Protein AF-A0A812QTG3-F1 (afdb_monomer_lite)

Secondary structure (DSSP, 8-state):
-BSEEEEESGGGEEEETTEEEE-HHHHHHHTT-S-EEEEE-TTTTTTTGGG-TTHHHHHHHHHHHHHHHBSSB-EE----GGGGTTSHHHHHHHHHHHHHHHHHHTTTS-EE--HHHHHHSPBPTTSSSEEGGGHHHHHHHHHHHHS--

Foldseek 3Di:
DQAEEDEEELLQWFDDVPDIGGLVVVLCVLLVHPRYHYYYDYPPQDDVCVVDVPNLVVLVVVVVVCVVRYPDDADELLDALQLCVVPVVVHVVSVVVSVVSCVSCVVPDDYDHCPVVSVVFDHHPNRHHTHPVCSPVSSVVVNCRRDPD

Structure (mmCIF, N/CA/C/O backbone):
data_AF-A0A812QTG3-F1
#
_entry.id   AF-A0A812QTG3-F1
#
loop_
_atom_site.group_PDB
_atom_site.id
_atom_site.type_symbol
_atom_site.label_atom_id
_atom_site.label_alt_id
_atom_site.label_comp_id
_atom_site.label_asym_id
_atom_site.label_entity_id
_atom_site.label_seq_id
_atom_site.pdbx_PDB_ins_code
_atom_site.Cartn_x
_atom_site.Cartn_y
_atom_site.Cartn_z
_atom_site.occupancy
_atom_site.B_iso_or_equiv
_atom_site.auth_seq_id
_atom_site.auth_comp_id
_atom_site.auth_asym_id
_atom_site.auth_atom_id
_atom_site.pdbx_PDB_model_num
ATOM 1 N N . MET A 1 1 ? -6.803 -5.067 22.214 1.00 55.44 1 MET A N 1
ATOM 2 C CA . MET A 1 1 ? -6.834 -5.207 20.747 1.00 55.44 1 MET A CA 1
ATOM 3 C C . MET A 1 1 ? -6.111 -4.025 20.131 1.00 55.44 1 MET A C 1
ATOM 5 O O . MET A 1 1 ? -6.083 -2.964 20.751 1.00 55.44 1 MET A O 1
ATOM 9 N N . VAL A 1 2 ? -5.453 -4.221 18.987 1.00 57.97 2 VAL A N 1
ATOM 10 C CA . VAL A 1 2 ? -4.871 -3.111 18.225 1.00 57.97 2 VAL A CA 1
ATOM 11 C C . VAL A 1 2 ? -6.008 -2.434 17.465 1.00 57.97 2 VAL A C 1
ATOM 13 O O . VAL A 1 2 ? -6.814 -3.115 16.834 1.00 57.97 2 VAL A O 1
ATOM 16 N N . GLN A 1 3 ? -6.075 -1.105 17.539 1.00 68.94 3 GLN A N 1
ATOM 17 C CA . GLN A 1 3 ? -7.141 -0.343 16.890 1.00 68.94 3 GLN A CA 1
ATOM 18 C C . GLN A 1 3 ? -6.961 -0.319 15.364 1.00 68.94 3 GLN A C 1
ATOM 20 O O . GLN A 1 3 ? -7.934 -0.435 14.627 1.00 68.94 3 GLN A O 1
ATOM 25 N N . TYR A 1 4 ? -5.712 -0.224 14.893 1.00 70.12 4 TYR A N 1
ATOM 26 C CA . TYR A 1 4 ? -5.383 -0.167 13.468 1.00 70.12 4 TYR A CA 1
ATOM 27 C C . TYR A 1 4 ? -4.205 -1.084 13.117 1.00 70.12 4 TYR A C 1
ATOM 29 O O . TYR A 1 4 ? -3.181 -1.079 13.805 1.00 70.12 4 TYR A O 1
ATOM 37 N N . GLY A 1 5 ? -4.322 -1.839 12.024 1.00 71.00 5 GLY A N 1
ATOM 38 C CA . GLY A 1 5 ? -3.238 -2.653 11.465 1.00 71.00 5 GLY A CA 1
ATOM 39 C C . GLY A 1 5 ? -2.893 -2.240 10.033 1.00 71.00 5 GLY A C 1
ATOM 40 O O . GLY A 1 5 ? -3.788 -2.105 9.203 1.00 71.00 5 GLY A O 1
ATOM 41 N N . LEU A 1 6 ? -1.599 -2.072 9.742 1.00 69.62 6 LEU A N 1
ATOM 42 C CA . LEU A 1 6 ? -1.067 -1.790 8.409 1.00 69.62 6 LEU A CA 1
ATOM 43 C C . LEU A 1 6 ? 0.112 -2.725 8.100 1.00 69.62 6 LEU A C 1
ATOM 45 O O . LEU A 1 6 ? 1.165 -2.647 8.736 1.00 69.62 6 LEU A O 1
ATOM 49 N N . ILE A 1 7 ? -0.062 -3.590 7.099 1.00 70.38 7 ILE A N 1
ATOM 50 C CA . ILE A 1 7 ? 0.952 -4.538 6.625 1.00 70.38 7 ILE A CA 1
ATOM 51 C C . ILE A 1 7 ? 1.126 -4.430 5.110 1.00 70.38 7 ILE A C 1
ATOM 53 O O . ILE A 1 7 ? 0.154 -4.260 4.378 1.00 70.38 7 ILE A O 1
ATOM 57 N N . GLY A 1 8 ? 2.366 -4.501 4.635 1.00 66.75 8 GLY A N 1
ATOM 58 C CA . GLY A 1 8 ? 2.680 -4.305 3.221 1.00 66.75 8 GLY A CA 1
ATOM 59 C C . GLY A 1 8 ? 4.170 -4.425 2.928 1.00 66.75 8 GLY A C 1
ATOM 60 O O . GLY A 1 8 ? 4.961 -4.762 3.810 1.00 66.75 8 GLY A O 1
ATOM 61 N N . ASP A 1 9 ? 4.551 -4.175 1.679 1.00 70.38 9 ASP A N 1
ATOM 62 C CA . ASP A 1 9 ? 5.931 -4.288 1.214 1.00 70.38 9 ASP A CA 1
ATOM 63 C C . ASP A 1 9 ? 6.647 -2.925 1.242 1.00 70.38 9 ASP A C 1
ATOM 65 O O . ASP A 1 9 ? 6.431 -2.097 2.135 1.00 70.38 9 ASP A O 1
ATOM 69 N N . SER A 1 10 ? 7.518 -2.669 0.264 1.00 69.25 10 SER A N 1
ATOM 70 C CA . SER A 1 10 ? 8.114 -1.353 0.062 1.00 69.25 10 SER A CA 1
ATOM 71 C C . SER A 1 10 ? 7.116 -0.251 -0.294 1.00 69.25 10 SER A C 1
ATOM 73 O O . SER A 1 10 ? 7.490 0.917 -0.282 1.00 69.25 10 SER A O 1
ATOM 75 N N . SER A 1 11 ? 5.849 -0.572 -0.564 1.00 71.88 11 SER A N 1
ATOM 76 C CA . SER A 1 11 ? 4.777 0.404 -0.755 1.00 71.88 11 SER A CA 1
ATOM 77 C C . SER A 1 11 ? 4.468 1.236 0.489 1.00 71.88 11 SER A C 1
ATOM 79 O O . SER A 1 11 ? 3.848 2.285 0.351 1.00 71.88 11 SER A O 1
ATOM 81 N N . LEU A 1 12 ? 4.869 0.782 1.681 1.00 75.81 12 LEU A N 1
ATOM 82 C CA . LEU A 1 12 ? 4.572 1.449 2.953 1.00 75.81 12 LEU A CA 1
ATOM 83 C C . LEU A 1 12 ? 5.640 2.453 3.399 1.00 75.81 12 LEU A C 1
ATOM 85 O O . LEU A 1 12 ? 5.523 3.041 4.470 1.00 75.81 12 LEU A O 1
ATOM 89 N N . TYR A 1 13 ? 6.716 2.627 2.638 1.00 78.81 13 TYR A N 1
ATOM 90 C CA . TYR A 1 13 ? 7.783 3.542 3.015 1.00 78.81 13 TYR A CA 1
ATOM 91 C C . TYR A 1 13 ? 8.429 4.187 1.797 1.00 78.81 13 TYR A C 1
ATOM 93 O O . TYR A 1 13 ? 8.479 3.613 0.710 1.00 78.81 13 TYR A O 1
ATOM 101 N N . CYS A 1 14 ? 8.997 5.365 2.013 1.00 85.25 14 CYS A N 1
ATOM 102 C CA . CYS A 1 14 ? 9.757 6.069 0.994 1.00 85.25 14 CYS A CA 1
ATOM 103 C C . CYS A 1 14 ? 11.256 5.795 1.137 1.00 85.25 14 CYS A C 1
ATOM 105 O O . CYS A 1 14 ? 11.740 5.311 2.172 1.00 85.25 14 CYS A O 1
ATOM 107 N N . LYS A 1 15 ? 12.019 6.140 0.099 1.00 86.06 15 LYS A N 1
ATOM 108 C CA . LYS A 1 15 ? 13.480 6.154 0.150 1.00 86.06 15 LYS A CA 1
ATOM 109 C C . LYS A 1 15 ? 14.058 7.479 -0.320 1.00 86.06 15 LYS A C 1
ATOM 111 O O . LYS A 1 15 ? 13.621 8.049 -1.306 1.00 86.06 15 LYS A O 1
ATOM 116 N N . ASN A 1 16 ? 15.138 7.887 0.342 1.00 83.25 16 ASN A N 1
ATOM 117 C CA . ASN A 1 16 ? 16.080 8.876 -0.173 1.00 83.25 16 ASN A CA 1
ATOM 118 C C . ASN A 1 16 ? 17.456 8.201 -0.304 1.00 83.25 16 ASN A C 1
ATOM 120 O O . ASN A 1 16 ? 18.170 7.984 0.686 1.00 83.25 16 ASN A O 1
ATOM 124 N N . GLY A 1 17 ? 17.782 7.766 -1.523 1.00 79.50 17 GLY A N 1
ATOM 125 C CA . GLY A 1 17 ? 18.930 6.901 -1.787 1.00 79.50 17 GLY A CA 1
ATOM 126 C C . GLY A 1 17 ? 18.840 5.593 -0.992 1.00 79.50 17 GLY A C 1
ATOM 127 O O . GLY A 1 17 ? 17.891 4.826 -1.129 1.00 79.50 17 GLY A O 1
ATOM 128 N N . LYS A 1 18 ? 19.824 5.332 -0.122 1.00 77.00 18 LYS A N 1
ATOM 129 C CA . LYS A 1 18 ? 19.840 4.133 0.744 1.00 77.00 18 LYS A CA 1
ATOM 130 C C . LYS A 1 18 ? 19.015 4.281 2.029 1.00 77.00 18 LYS A C 1
ATOM 132 O O . LYS A 1 18 ? 18.832 3.295 2.739 1.00 77.00 18 LYS A O 1
ATOM 137 N N . LYS A 1 19 ? 18.551 5.489 2.368 1.00 82.62 19 LYS A N 1
ATOM 138 C CA . LYS A 1 19 ? 17.821 5.746 3.618 1.00 82.62 19 LYS A CA 1
ATOM 139 C C . LYS A 1 19 ? 16.338 5.446 3.434 1.00 82.62 19 LYS A C 1
ATOM 141 O O . LYS A 1 19 ? 15.706 6.022 2.556 1.00 82.62 19 LYS A O 1
ATOM 146 N N . VAL A 1 20 ? 15.799 4.580 4.288 1.00 83.19 20 VAL A N 1
ATOM 147 C CA . VAL A 1 20 ? 14.369 4.252 4.349 1.00 83.19 20 VAL A CA 1
ATOM 148 C C . VAL A 1 20 ? 13.663 5.216 5.299 1.00 83.19 20 VAL A C 1
ATOM 150 O O . VAL A 1 20 ? 14.120 5.403 6.427 1.00 83.19 20 VAL A O 1
ATOM 153 N N . ARG A 1 21 ? 12.539 5.786 4.863 1.00 83.75 21 ARG A N 1
ATOM 154 C CA . ARG A 1 21 ? 11.650 6.617 5.681 1.00 83.75 21 ARG A CA 1
ATOM 155 C C . ARG A 1 21 ? 10.317 5.913 5.880 1.00 83.75 21 ARG A C 1
ATOM 157 O O . ARG A 1 21 ? 9.523 5.794 4.952 1.00 83.75 21 ARG A O 1
ATOM 164 N N . ARG A 1 22 ? 10.121 5.369 7.082 1.00 83.19 22 ARG A N 1
ATOM 165 C CA . ARG A 1 22 ? 8.897 4.654 7.461 1.00 83.19 22 ARG A CA 1
ATOM 166 C C . ARG A 1 22 ? 7.875 5.657 7.984 1.00 83.19 22 ARG A C 1
ATOM 168 O O . ARG A 1 22 ? 8.196 6.421 8.886 1.00 83.19 22 ARG A O 1
ATOM 175 N N . ILE A 1 23 ? 6.642 5.553 7.505 1.00 82.44 23 ILE A N 1
ATOM 176 C CA . ILE A 1 23 ? 5.549 6.473 7.856 1.00 82.44 23 ILE A CA 1
ATOM 177 C C . ILE A 1 23 ? 4.874 6.161 9.200 1.00 82.44 23 ILE A C 1
ATOM 179 O O . ILE A 1 23 ? 4.025 6.917 9.651 1.00 82.44 23 ILE A O 1
ATOM 183 N N . GLY A 1 24 ? 5.221 5.048 9.859 1.00 84.00 24 GLY A N 1
ATOM 184 C CA . GLY A 1 24 ? 4.472 4.535 11.015 1.00 84.00 24 GLY A CA 1
ATOM 185 C C . GLY A 1 24 ? 4.287 5.540 12.161 1.00 84.00 24 GLY A C 1
ATOM 186 O O . GLY A 1 24 ? 3.185 5.658 12.687 1.00 84.00 24 GLY A O 1
ATOM 187 N N . SER A 1 25 ? 5.331 6.295 12.519 1.00 84.19 25 SER A N 1
ATOM 188 C CA . SER A 1 25 ? 5.244 7.299 13.591 1.00 84.19 25 SER A CA 1
ATOM 189 C C . SER A 1 25 ? 4.346 8.481 13.215 1.00 84.19 25 SER A C 1
ATOM 191 O O . SER A 1 25 ? 3.592 8.972 14.052 1.00 84.19 25 SER A O 1
ATOM 193 N N . GLN A 1 26 ? 4.406 8.924 11.956 1.00 85.75 26 GLN A N 1
ATOM 194 C CA . GLN A 1 26 ? 3.547 9.992 11.442 1.00 85.75 26 GLN A CA 1
ATOM 195 C C . GLN A 1 26 ? 2.088 9.525 11.371 1.00 85.75 26 GLN A C 1
ATOM 197 O O . GLN A 1 26 ? 1.190 10.243 11.803 1.00 85.75 26 GLN A O 1
ATOM 202 N N . LEU A 1 27 ? 1.860 8.278 10.949 1.00 84.50 27 LEU A N 1
ATOM 203 C CA . LEU A 1 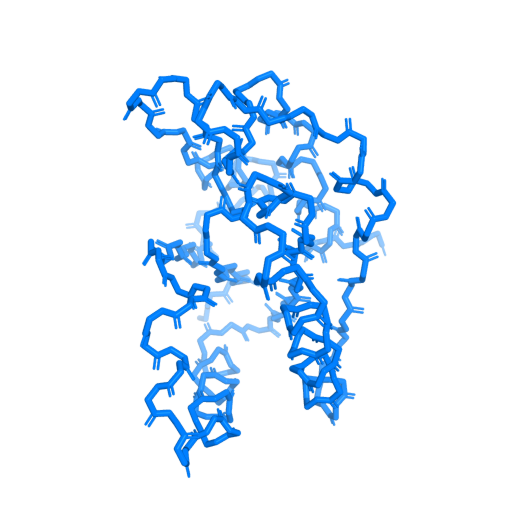27 ? 0.536 7.661 10.899 1.00 84.50 27 LEU A CA 1
ATOM 204 C C . LEU A 1 27 ? -0.097 7.558 12.293 1.00 84.50 27 LEU A C 1
ATOM 206 O O . LEU A 1 27 ? -1.265 7.880 12.475 1.00 84.50 27 LEU A O 1
ATOM 210 N N . GLN A 1 28 ? 0.680 7.164 13.307 1.00 86.19 28 GLN A N 1
ATOM 211 C CA . GLN A 1 28 ? 0.231 7.162 14.706 1.00 86.19 28 GLN A CA 1
ATOM 212 C C . GLN A 1 28 ? -0.207 8.553 15.175 1.00 86.19 28 GLN A C 1
ATOM 214 O O . GLN A 1 28 ? -1.236 8.689 15.839 1.00 86.19 28 GLN A O 1
ATOM 219 N N . GLN A 1 29 ? 0.566 9.582 14.818 1.00 87.19 29 GLN A N 1
ATOM 220 C CA . GLN A 1 29 ? 0.251 10.965 15.159 1.00 87.19 29 GLN A CA 1
ATOM 221 C C . GLN A 1 29 ? -1.049 11.427 14.488 1.00 87.19 29 GLN A C 1
ATOM 223 O O . GLN A 1 29 ? -1.908 11.975 15.175 1.00 87.19 29 GLN A O 1
ATOM 228 N N . GLN A 1 30 ? -1.214 11.174 13.186 1.00 87.69 30 GLN A N 1
ATOM 229 C CA . GLN A 1 30 ? -2.410 11.560 12.429 1.00 87.69 30 GLN A CA 1
ATOM 230 C C . GLN A 1 30 ? -3.667 10.802 12.884 1.00 87.69 30 GLN A C 1
ATOM 232 O O . GLN A 1 30 ? -4.726 11.402 13.036 1.00 87.69 30 GLN A O 1
ATOM 237 N N . LEU A 1 31 ? -3.546 9.506 13.188 1.00 84.19 31 LEU A N 1
ATOM 238 C CA . LEU A 1 31 ? -4.644 8.684 13.712 1.00 84.19 31 LEU A CA 1
ATOM 239 C C . LEU A 1 31 ? -4.967 8.965 15.191 1.00 84.19 31 LEU A C 1
ATOM 241 O O . LEU A 1 31 ? -5.899 8.373 15.736 1.00 84.19 31 LEU A O 1
ATOM 245 N N . GLY A 1 32 ? -4.181 9.805 15.877 1.00 86.50 32 GLY A N 1
ATOM 246 C CA . GLY A 1 32 ? -4.354 10.081 17.304 1.00 86.50 32 GLY A CA 1
ATOM 247 C C . GLY A 1 32 ? -4.204 8.837 18.189 1.00 86.50 32 GLY A C 1
ATOM 248 O O . GLY A 1 32 ? -4.812 8.759 19.256 1.00 86.50 32 GLY A O 1
ATOM 249 N N . THR A 1 33 ? -3.414 7.846 17.759 1.00 82.00 33 THR A N 1
ATOM 250 C CA . THR A 1 33 ? -3.320 6.534 18.413 1.00 82.00 33 THR A CA 1
ATOM 251 C C . THR A 1 33 ? -1.876 6.099 18.635 1.00 82.00 33 THR A C 1
ATOM 253 O O . THR A 1 33 ? -1.001 6.283 17.795 1.00 82.00 33 THR A O 1
ATOM 256 N N . LYS A 1 34 ? -1.619 5.452 19.774 1.00 83.25 34 LYS A N 1
ATOM 257 C CA . LYS A 1 34 ? -0.357 4.730 20.021 1.00 83.25 34 LYS A CA 1
ATOM 258 C C . LYS A 1 34 ? -0.461 3.247 19.651 1.00 83.25 34 LYS A C 1
ATOM 260 O O . LYS A 1 34 ? 0.551 2.554 19.605 1.00 83.25 34 LYS A O 1
ATOM 265 N N . ASN A 1 35 ? -1.672 2.770 19.357 1.00 81.00 35 ASN A N 1
ATOM 266 C CA . ASN A 1 35 ? -1.991 1.364 19.126 1.00 81.00 35 ASN A CA 1
ATOM 267 C C . ASN A 1 35 ? -2.144 1.088 17.623 1.00 81.00 35 ASN A C 1
ATOM 269 O O . ASN A 1 35 ? -3.219 0.705 17.160 1.00 81.00 35 ASN A O 1
ATOM 273 N N . LEU A 1 36 ? -1.054 1.298 16.879 1.00 79.50 36 LEU A N 1
ATOM 274 C CA . LEU A 1 36 ? -0.918 0.939 15.465 1.00 79.50 36 LEU A CA 1
ATOM 275 C C . LEU A 1 36 ? 0.024 -0.259 15.337 1.00 79.50 36 LEU A C 1
ATOM 277 O O . LEU A 1 36 ? 1.174 -0.194 15.777 1.00 79.50 36 LEU A O 1
ATOM 281 N N . TRP A 1 37 ? -0.426 -1.319 14.674 1.00 75.25 37 TRP A N 1
ATOM 282 C CA . TRP A 1 37 ? 0.447 -2.407 14.248 1.00 75.25 37 TRP A CA 1
ATOM 283 C C . TRP A 1 37 ? 0.936 -2.139 12.822 1.00 75.25 37 TRP A C 1
ATOM 285 O O . TRP A 1 37 ? 0.213 -2.375 11.862 1.00 75.25 37 TRP A O 1
ATOM 295 N N . TYR A 1 38 ? 2.153 -1.601 12.694 1.00 74.12 38 TYR A N 1
ATOM 296 C CA . TYR A 1 38 ? 2.792 -1.273 11.415 1.00 74.12 38 TYR A CA 1
ATOM 297 C C . TYR A 1 38 ? 3.876 -2.300 11.070 1.00 74.12 38 TYR A C 1
ATOM 299 O O . TYR A 1 38 ? 4.854 -2.448 11.810 1.00 74.12 38 TYR A O 1
ATOM 307 N N . HIS A 1 39 ? 3.744 -2.978 9.930 1.00 71.56 39 HIS A N 1
ATOM 308 C CA . HIS A 1 39 ? 4.707 -3.983 9.491 1.00 71.56 39 HIS A CA 1
ATOM 309 C C . HIS A 1 39 ? 5.003 -3.883 7.988 1.00 71.56 39 HIS A C 1
ATOM 311 O O . HIS A 1 39 ? 4.217 -4.312 7.151 1.00 71.56 39 HIS A O 1
ATOM 317 N N . ALA A 1 40 ? 6.169 -3.327 7.646 1.00 68.19 40 ALA A N 1
ATOM 318 C CA . ALA A 1 40 ? 6.657 -3.292 6.267 1.00 68.19 40 ALA A CA 1
ATOM 319 C C . ALA A 1 40 ? 7.716 -4.379 6.044 1.00 68.19 40 ALA A C 1
ATOM 321 O O . ALA A 1 40 ? 8.783 -4.322 6.673 1.00 68.19 40 ALA A O 1
ATOM 322 N N . VAL A 1 41 ? 7.414 -5.330 5.157 1.00 61.88 41 VAL A N 1
ATOM 323 C CA . VAL A 1 41 ? 8.241 -6.498 4.826 1.00 61.88 41 VAL A CA 1
ATOM 324 C C . VAL A 1 41 ? 9.047 -6.210 3.550 1.00 61.88 41 VAL A C 1
ATOM 326 O O . VAL A 1 41 ? 8.472 -6.128 2.462 1.00 61.88 41 VAL A O 1
ATOM 329 N N . PRO A 1 42 ? 10.378 -6.036 3.636 1.00 54.88 42 PRO A N 1
ATOM 330 C CA . PRO A 1 42 ? 11.215 -5.830 2.456 1.00 54.88 42 PRO A CA 1
ATOM 331 C C . PRO A 1 42 ? 11.144 -7.044 1.521 1.00 54.88 42 PRO A C 1
ATOM 333 O O . PRO A 1 42 ? 11.116 -8.172 1.996 1.00 54.88 42 PRO A O 1
ATOM 336 N N . ASN A 1 43 ? 11.165 -6.823 0.203 1.00 53.31 43 ASN A N 1
ATOM 337 C CA . ASN A 1 43 ? 11.173 -7.880 -0.826 1.00 53.31 43 ASN A CA 1
ATOM 338 C C . ASN A 1 43 ? 9.964 -8.827 -0.849 1.00 53.31 43 ASN A C 1
ATOM 340 O O . ASN A 1 43 ? 9.979 -9.795 -1.610 1.00 53.31 43 ASN A O 1
ATOM 344 N N . ALA A 1 44 ? 8.885 -8.511 -0.129 1.00 53.75 44 ALA A N 1
ATOM 345 C CA . ALA A 1 44 ? 7.675 -9.328 -0.133 1.00 53.75 44 ALA A CA 1
ATOM 346 C C . ALA A 1 44 ? 7.040 -9.483 -1.529 1.00 53.75 44 ALA A C 1
ATOM 348 O O . ALA A 1 44 ? 6.175 -10.325 -1.698 1.00 53.75 44 ALA A O 1
ATOM 349 N N . GLY A 1 45 ? 7.471 -8.717 -2.538 1.00 54.09 45 GLY A N 1
ATOM 350 C CA . GLY A 1 45 ? 6.878 -8.716 -3.871 1.00 54.09 45 GLY A CA 1
ATOM 351 C C . GLY A 1 45 ? 7.239 -9.868 -4.818 1.00 54.09 45 GLY A C 1
ATOM 352 O O . GLY A 1 45 ? 6.434 -10.128 -5.705 1.00 54.09 45 GLY A O 1
ATOM 353 N N . VAL A 1 46 ? 8.402 -10.540 -4.738 1.00 49.31 46 VAL A N 1
ATOM 354 C CA . VAL A 1 46 ? 8.816 -11.387 -5.891 1.00 49.31 46 VAL A CA 1
ATOM 355 C C . VAL A 1 46 ? 9.506 -12.711 -5.547 1.00 49.31 46 VAL A C 1
ATOM 357 O O . VAL A 1 46 ? 9.079 -13.732 -6.065 1.00 49.31 46 VAL A O 1
ATOM 360 N N . GLN A 1 47 ? 10.533 -12.792 -4.701 1.00 43.62 47 GLN A N 1
ATOM 361 C CA . GLN A 1 47 ? 11.318 -14.042 -4.652 1.00 43.62 47 GLN A CA 1
ATOM 362 C C . GLN A 1 47 ? 10.702 -15.156 -3.782 1.00 43.62 47 GLN A C 1
ATOM 364 O O . GLN A 1 47 ? 10.765 -16.326 -4.157 1.00 43.62 47 GLN A O 1
ATOM 369 N N . GLU A 1 48 ? 10.041 -14.811 -2.675 1.00 46.69 48 GLU A N 1
ATOM 370 C CA . GLU A 1 48 ? 9.379 -15.787 -1.789 1.00 46.69 48 GLU A CA 1
ATOM 371 C C . GLU A 1 48 ? 7.921 -16.068 -2.189 1.00 46.69 48 GLU A C 1
ATOM 373 O O . GLU A 1 48 ? 7.434 -17.183 -2.000 1.00 46.69 48 GLU A O 1
ATOM 378 N N . ILE A 1 49 ? 7.256 -15.112 -2.856 1.00 43.84 49 ILE A N 1
ATOM 379 C CA . ILE A 1 49 ? 5.930 -15.314 -3.464 1.00 43.84 49 ILE A CA 1
ATOM 380 C C . ILE A 1 49 ? 5.997 -16.261 -4.685 1.00 43.84 49 ILE A C 1
ATOM 382 O O . ILE A 1 49 ? 5.026 -16.936 -5.019 1.00 43.84 49 ILE A O 1
ATOM 386 N N . LEU A 1 50 ? 7.145 -16.376 -5.359 1.00 45.81 50 LEU A N 1
ATOM 387 C CA . LEU A 1 50 ? 7.293 -17.232 -6.545 1.00 45.81 50 LEU A CA 1
ATOM 388 C C . LEU A 1 50 ? 7.623 -18.706 -6.242 1.00 45.81 50 LEU A C 1
ATOM 390 O O . LEU A 1 50 ? 7.472 -19.543 -7.128 1.00 45.81 50 LEU A O 1
ATOM 394 N N . GLN A 1 51 ? 7.982 -19.081 -5.008 1.00 49.22 51 GLN A N 1
ATOM 395 C CA . GLN A 1 51 ? 8.194 -20.499 -4.633 1.00 49.22 51 GLN A CA 1
ATOM 396 C C . GLN A 1 51 ? 6.883 -21.280 -4.394 1.00 49.22 51 GLN A C 1
ATOM 398 O O . GLN A 1 51 ? 6.865 -22.422 -3.931 1.00 49.22 51 GLN A O 1
ATOM 403 N N . MET A 1 52 ? 5.750 -20.661 -4.696 1.00 42.34 52 MET A N 1
ATOM 404 C CA . MET A 1 52 ? 4.439 -21.060 -4.239 1.00 42.34 52 MET A CA 1
ATOM 405 C C . MET A 1 52 ? 3.664 -21.921 -5.259 1.00 42.34 52 MET A C 1
ATOM 407 O O . MET A 1 52 ? 2.797 -21.443 -5.984 1.00 42.34 52 MET A O 1
ATOM 411 N N . LEU A 1 53 ? 3.747 -23.239 -5.098 1.00 41.12 53 LEU A N 1
ATOM 412 C CA . LEU A 1 53 ? 2.532 -24.073 -5.180 1.00 41.12 53 LEU A CA 1
ATOM 413 C C . LEU A 1 53 ? 1.638 -23.900 -3.919 1.00 41.12 53 LEU A C 1
ATOM 415 O O . LEU A 1 53 ? 0.754 -24.707 -3.656 1.00 41.12 53 LEU A O 1
ATOM 419 N N . LYS A 1 54 ? 1.849 -22.827 -3.131 1.00 55.84 54 LYS A N 1
ATOM 420 C CA . LYS A 1 54 ? 1.154 -22.483 -1.876 1.00 55.84 54 LYS A CA 1
ATOM 421 C C . LYS A 1 54 ? 0.696 -21.007 -1.795 1.00 55.84 54 LYS A C 1
ATOM 423 O O . LYS A 1 54 ? 0.560 -20.484 -0.693 1.00 55.84 54 LYS A O 1
ATOM 428 N N . VAL A 1 55 ? 0.452 -20.321 -2.932 1.00 63.16 55 VAL A N 1
ATOM 429 C CA . VAL A 1 55 ? 0.265 -18.845 -2.941 1.00 63.16 55 VAL A CA 1
ATOM 430 C C . VAL A 1 55 ? -0.915 -18.423 -2.098 1.00 63.16 55 VAL A C 1
ATOM 432 O O . VAL A 1 55 ? -0.829 -17.611 -1.181 1.00 63.16 55 VAL A O 1
ATOM 435 N N . LYS A 1 56 ? -2.033 -19.050 -2.420 1.00 65.50 56 LYS A N 1
ATOM 436 C CA . LYS A 1 56 ? -3.310 -18.790 -1.797 1.00 65.50 56 LYS A CA 1
ATOM 437 C C . LYS A 1 56 ? -3.295 -19.102 -0.297 1.00 65.50 56 LYS A C 1
ATOM 439 O O . LYS A 1 56 ? -3.867 -18.331 0.460 1.00 65.50 56 LYS A O 1
ATOM 444 N N . ALA A 1 57 ? -2.623 -20.179 0.121 1.00 69.44 57 ALA A N 1
ATOM 445 C CA . ALA A 1 57 ? -2.567 -20.598 1.522 1.00 69.44 57 ALA A CA 1
ATOM 446 C C . ALA A 1 57 ? -1.855 -19.560 2.402 1.00 69.44 57 ALA A C 1
ATOM 448 O O . ALA A 1 57 ? -2.399 -19.168 3.423 1.00 69.44 57 ALA A O 1
ATOM 449 N N . ALA A 1 58 ? -0.711 -19.025 1.966 1.00 70.06 58 ALA A N 1
ATOM 450 C CA . ALA A 1 58 ? -0.015 -17.994 2.739 1.00 70.06 58 ALA A CA 1
ATOM 451 C C . ALA A 1 58 ? -0.811 -16.681 2.819 1.00 70.06 58 ALA A C 1
ATOM 453 O O . ALA A 1 58 ? -0.820 -16.027 3.856 1.00 70.06 58 ALA A O 1
ATOM 454 N N . TRP A 1 59 ? -1.518 -16.297 1.748 1.00 73.31 59 TRP A N 1
ATOM 455 C CA . TRP A 1 59 ? -2.428 -15.148 1.808 1.00 73.31 59 TRP A CA 1
ATOM 456 C C . TRP A 1 59 ? -3.609 -15.398 2.750 1.00 73.31 59 TRP A C 1
ATOM 458 O O . TRP A 1 59 ? -4.036 -14.474 3.434 1.00 73.31 59 TRP A O 1
ATOM 468 N N . GLN A 1 60 ? -4.125 -16.628 2.812 1.00 75.50 60 GLN A N 1
ATOM 469 C CA . GLN A 1 60 ? -5.171 -17.012 3.762 1.00 75.50 60 GLN A CA 1
ATOM 470 C C . GLN A 1 60 ? -4.678 -16.963 5.211 1.00 75.50 60 GLN A C 1
ATOM 472 O O . GLN A 1 60 ? -5.327 -16.315 6.026 1.00 75.50 60 GLN A O 1
ATOM 477 N N . GLU A 1 61 ? -3.514 -17.545 5.502 1.00 76.81 61 GLU A N 1
ATOM 478 C CA . GLU A 1 61 ? -2.878 -17.486 6.826 1.00 76.81 61 GLU A CA 1
ATOM 479 C C . GLU A 1 61 ? -2.577 -16.041 7.243 1.00 76.81 61 GLU A C 1
ATOM 481 O O . GLU A 1 61 ? -2.812 -15.661 8.388 1.00 76.81 61 GLU A O 1
ATOM 486 N N . LEU A 1 62 ? -2.107 -15.206 6.307 1.00 75.19 62 LEU A N 1
ATOM 487 C CA . LEU A 1 62 ? -1.907 -13.785 6.564 1.00 75.19 62 LEU A CA 1
ATOM 488 C C . LEU A 1 62 ? -3.228 -13.116 6.938 1.00 75.19 62 LEU A C 1
ATOM 490 O O . LEU A 1 62 ? -3.262 -12.448 7.962 1.00 75.19 62 LEU A O 1
ATOM 494 N N . MET A 1 63 ? -4.297 -13.308 6.152 1.00 77.12 63 MET A N 1
ATOM 495 C CA . MET A 1 63 ? -5.625 -12.745 6.443 1.00 77.12 63 MET A CA 1
ATOM 496 C C . MET A 1 63 ? -6.118 -13.145 7.839 1.00 77.12 63 MET A C 1
ATOM 498 O O . MET A 1 63 ? -6.515 -12.276 8.610 1.00 77.12 63 MET A O 1
ATOM 502 N N . GLU A 1 64 ? -6.007 -14.425 8.195 1.00 81.25 64 GLU A N 1
ATOM 503 C CA . GLU A 1 64 ? -6.371 -14.934 9.525 1.00 81.25 64 GLU A CA 1
ATOM 504 C C . GLU 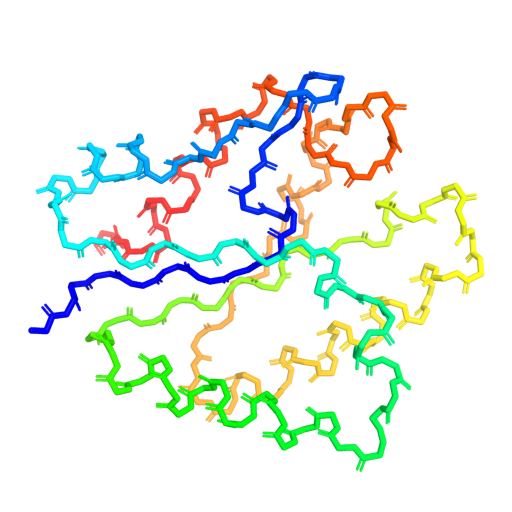A 1 64 ? -5.543 -14.287 10.644 1.00 81.25 64 GLU A C 1
ATOM 506 O O . GLU A 1 64 ? -6.088 -13.892 11.674 1.00 81.25 64 GLU A O 1
ATOM 511 N N . LEU A 1 65 ? -4.236 -14.107 10.430 1.00 75.50 65 LEU A N 1
ATOM 512 C CA . LEU A 1 65 ? -3.365 -13.430 11.388 1.00 75.50 65 LEU A CA 1
ATOM 513 C C . LEU A 1 65 ? -3.773 -11.963 11.593 1.00 75.50 65 LEU A C 1
ATOM 515 O O . LEU A 1 65 ? -3.784 -11.494 12.730 1.00 75.50 65 LEU A O 1
ATOM 519 N N . VAL A 1 66 ? -4.076 -11.215 10.524 1.00 74.19 66 VAL A N 1
ATOM 520 C CA . VAL A 1 66 ? -4.455 -9.794 10.663 1.00 74.19 66 VAL A CA 1
ATOM 521 C C . VAL A 1 66 ? -5.807 -9.645 11.355 1.00 74.19 66 VAL A C 1
ATOM 523 O O . VAL A 1 66 ? -5.946 -8.760 12.198 1.00 74.19 66 VAL A O 1
ATOM 526 N N . GLU A 1 67 ? -6.764 -10.519 11.041 1.00 77.31 67 GLU A N 1
ATOM 527 C CA . GLU A 1 67 ? -8.086 -10.555 11.678 1.00 77.31 67 GLU A CA 1
ATOM 528 C C . GLU A 1 67 ? -8.002 -10.842 13.188 1.00 77.31 67 GLU A C 1
ATOM 530 O O . GLU A 1 67 ? -8.759 -10.261 13.960 1.00 77.31 67 GLU A O 1
ATOM 535 N N . ASP A 1 68 ? -7.055 -11.676 13.637 1.00 80.44 68 ASP A N 1
ATOM 536 C CA . ASP A 1 68 ? -6.828 -11.933 15.071 1.00 80.44 68 ASP A CA 1
ATOM 537 C C . ASP A 1 68 ? -6.206 -10.728 15.804 1.00 80.44 68 ASP A C 1
ATOM 539 O O . ASP A 1 68 ? -6.368 -10.554 17.015 1.00 80.44 68 ASP A O 1
ATOM 543 N N . LYS A 1 69 ? -5.448 -9.884 15.092 1.00 73.56 69 LYS A N 1
ATOM 544 C CA . LYS A 1 69 ? -4.649 -8.812 15.709 1.00 73.56 69 LYS A CA 1
ATOM 545 C C . LYS A 1 69 ? -5.307 -7.441 15.693 1.00 73.56 69 LYS A C 1
ATOM 547 O O . LYS A 1 69 ? -5.012 -6.648 16.596 1.00 73.56 69 LYS A O 1
ATOM 552 N N . ALA A 1 70 ? -6.159 -7.148 14.716 1.00 70.00 70 ALA A N 1
ATOM 553 C CA . ALA A 1 70 ? -6.735 -5.822 14.529 1.00 70.00 70 ALA A CA 1
ATOM 554 C C . ALA A 1 70 ? -8.259 -5.867 14.375 1.00 70.00 70 ALA A C 1
ATOM 556 O O . ALA A 1 70 ? -8.796 -6.677 13.630 1.00 70.00 70 ALA A O 1
ATOM 557 N N . GLU A 1 71 ? -8.947 -4.928 15.031 1.00 72.25 71 GLU A N 1
ATOM 558 C CA . GLU A 1 71 ? -10.404 -4.757 14.892 1.00 72.25 71 GLU A CA 1
ATOM 559 C C . GLU A 1 71 ? -10.791 -4.286 13.483 1.00 72.25 71 GLU A C 1
ATOM 561 O O . GLU A 1 71 ? -11.860 -4.617 12.971 1.00 72.25 71 GLU A O 1
ATOM 566 N N . ARG A 1 72 ? -9.900 -3.525 12.840 1.00 70.12 72 ARG A N 1
ATOM 567 C CA . ARG A 1 72 ? -10.052 -3.045 11.470 1.00 70.12 72 ARG A CA 1
ATOM 568 C C . ARG A 1 72 ? -8.794 -3.348 10.668 1.00 70.12 72 ARG A C 1
ATOM 570 O O . ARG A 1 72 ? -7.699 -2.898 11.008 1.00 70.12 72 ARG A O 1
ATOM 577 N N . VAL A 1 73 ? -8.982 -4.073 9.570 1.00 68.19 73 VAL A N 1
ATOM 578 C CA . VAL A 1 73 ? -7.919 -4.434 8.631 1.00 68.19 73 VAL A CA 1
ATOM 579 C C . VAL A 1 73 ? -8.200 -3.776 7.291 1.00 68.19 73 VAL A C 1
ATOM 581 O O . VAL A 1 73 ? -9.279 -3.945 6.721 1.00 68.19 73 VAL A O 1
ATOM 584 N N . VAL A 1 74 ? -7.215 -3.046 6.774 1.00 66.81 74 VAL A N 1
ATOM 585 C CA . VAL A 1 74 ? -7.256 -2.491 5.423 1.00 66.81 74 VAL A CA 1
ATOM 586 C C . VAL A 1 74 ? -6.161 -3.143 4.602 1.00 66.81 74 VAL A C 1
ATOM 588 O O . VAL A 1 74 ? -4.977 -3.029 4.917 1.00 66.81 74 VAL A O 1
ATOM 591 N N . PHE A 1 75 ? -6.563 -3.814 3.528 1.00 68.00 75 PHE A N 1
ATOM 592 C CA . PHE A 1 75 ? -5.626 -4.344 2.554 1.00 68.00 75 PHE A CA 1
ATOM 593 C C . PHE A 1 75 ? -5.451 -3.346 1.426 1.00 68.00 75 PHE A C 1
ATOM 595 O O . PHE A 1 75 ? -6.391 -3.045 0.684 1.00 68.00 75 PHE A O 1
ATOM 602 N N . VAL A 1 76 ? -4.215 -2.896 1.253 1.00 63.41 76 VAL A N 1
ATOM 603 C CA . VAL A 1 76 ? -3.839 -2.128 0.075 1.00 63.41 76 VAL A CA 1
ATOM 604 C C . VAL A 1 76 ? -2.863 -2.935 -0.737 1.00 63.41 76 VAL A C 1
ATOM 606 O O . VAL A 1 76 ? -1.736 -3.216 -0.338 1.00 63.41 76 VAL A O 1
ATOM 609 N N . VAL A 1 77 ? -3.325 -3.295 -1.923 1.00 63.09 77 VAL A N 1
ATOM 610 C CA . VAL A 1 77 ? -2.503 -3.974 -2.912 1.00 63.09 77 VAL A CA 1
ATOM 611 C C . VAL A 1 77 ? -1.886 -2.891 -3.792 1.00 63.09 77 VAL A C 1
ATOM 613 O O . VAL A 1 77 ? -2.330 -2.638 -4.915 1.00 63.09 77 VAL A O 1
ATOM 616 N N . GLY A 1 78 ? -0.908 -2.203 -3.196 1.00 58.56 78 GLY A N 1
ATOM 617 C CA . GLY A 1 78 ? -0.225 -1.023 -3.721 1.00 58.56 78 GLY A CA 1
ATOM 618 C C . GLY A 1 78 ? 1.063 -1.365 -4.461 1.00 58.56 78 GLY A C 1
ATOM 619 O O . GLY A 1 78 ? 2.160 -0.974 -4.063 1.00 58.56 78 GLY A O 1
ATOM 620 N N . GLY A 1 79 ? 0.927 -2.114 -5.546 1.00 60.41 79 GLY A N 1
ATOM 621 C CA . GLY A 1 79 ? 2.007 -2.391 -6.481 1.00 60.41 79 GLY A CA 1
ATOM 622 C C . GLY A 1 79 ? 1.578 -1.987 -7.882 1.00 60.41 79 GLY A C 1
ATOM 623 O O . GLY A 1 79 ? 0.416 -2.154 -8.247 1.00 60.41 79 GLY A O 1
ATOM 624 N N . SER A 1 80 ? 2.516 -1.451 -8.652 1.00 64.31 80 SER A N 1
ATOM 625 C CA . SER A 1 80 ? 2.337 -1.170 -10.074 1.00 64.31 80 SER A CA 1
ATOM 626 C C . SER A 1 80 ? 3.527 -1.749 -10.820 1.00 64.31 80 SER A C 1
ATOM 628 O O . SER A 1 80 ? 4.668 -1.610 -10.361 1.00 64.31 80 SER A O 1
ATOM 630 N N . SER A 1 81 ? 3.278 -2.356 -11.980 1.00 66.31 81 SER A N 1
ATOM 631 C CA . SER A 1 81 ? 4.327 -2.773 -12.911 1.00 66.31 81 SER A CA 1
ATOM 632 C C . SER A 1 81 ? 5.314 -1.656 -13.258 1.00 66.31 81 SER A C 1
ATOM 634 O O . SER A 1 81 ? 6.459 -1.955 -13.591 1.00 66.31 81 SER A O 1
ATOM 636 N N . ARG A 1 82 ? 4.948 -0.377 -13.075 1.00 66.38 82 ARG A N 1
ATOM 637 C CA . ARG A 1 82 ? 5.862 0.771 -13.186 1.00 66.38 82 ARG A CA 1
ATOM 638 C C . ARG A 1 82 ? 7.116 0.629 -12.315 1.00 66.38 82 ARG A C 1
ATOM 640 O O . ARG A 1 82 ? 8.198 0.982 -12.775 1.00 66.38 82 ARG A O 1
ATOM 647 N N . LYS A 1 83 ? 7.002 0.057 -11.108 1.00 66.38 83 LYS A N 1
ATOM 648 C CA . LYS A 1 83 ? 8.150 -0.230 -10.216 1.00 66.38 83 LYS A CA 1
ATOM 649 C C . LYS A 1 83 ? 9.149 -1.225 -10.819 1.00 66.38 83 LYS A C 1
ATOM 651 O O . LYS A 1 83 ? 10.264 -1.371 -10.333 1.00 66.38 83 LYS A O 1
ATOM 656 N N . TYR A 1 84 ? 8.730 -1.923 -11.868 1.00 65.81 84 TYR A N 1
ATOM 657 C CA . TYR A 1 84 ? 9.507 -2.902 -12.610 1.00 65.81 84 TYR A CA 1
ATOM 658 C C . TYR A 1 84 ? 9.607 -2.524 -14.090 1.00 65.81 84 TYR A C 1
ATOM 660 O O . TYR A 1 84 ? 9.953 -3.373 -14.900 1.00 65.81 84 TYR A O 1
ATOM 668 N N . ALA A 1 85 ? 9.338 -1.269 -14.476 1.00 62.97 85 ALA A N 1
ATOM 669 C CA . ALA A 1 85 ? 9.406 -0.838 -15.876 1.00 62.97 85 ALA A CA 1
ATOM 670 C C . ALA A 1 85 ? 10.815 -1.015 -16.476 1.00 62.97 85 ALA A C 1
ATOM 672 O O . ALA A 1 85 ? 10.949 -1.328 -17.656 1.00 62.97 85 ALA A O 1
ATOM 673 N N . ALA A 1 86 ? 11.863 -0.904 -15.650 1.00 62.78 86 ALA A N 1
ATOM 674 C CA . ALA A 1 86 ? 13.241 -1.240 -16.028 1.00 62.78 86 ALA A CA 1
ATOM 675 C C . ALA A 1 86 ? 13.473 -2.755 -16.247 1.00 62.78 86 ALA A C 1
ATOM 677 O O . ALA A 1 86 ? 14.482 -3.160 -16.819 1.00 62.78 86 ALA A O 1
ATOM 678 N N . HIS A 1 87 ? 12.529 -3.594 -15.819 1.00 62.31 87 HIS A N 1
ATOM 679 C CA . HIS A 1 87 ? 12.526 -5.054 -15.894 1.00 62.31 87 HIS A CA 1
ATOM 680 C C . HIS A 1 87 ? 11.268 -5.536 -16.632 1.00 62.31 87 HIS A C 1
ATOM 682 O O . HIS A 1 87 ? 10.423 -6.234 -16.072 1.00 62.31 87 HIS A O 1
ATOM 688 N N . TRP A 1 88 ? 11.140 -5.125 -17.897 1.00 54.72 88 TRP A N 1
ATOM 689 C CA . TRP A 1 88 ? 9.981 -5.336 -18.776 1.00 54.72 88 TRP A CA 1
ATOM 690 C C . TRP A 1 88 ? 9.376 -6.754 -18.734 1.00 54.72 88 TRP A C 1
ATOM 692 O O . TRP A 1 88 ? 8.154 -6.885 -18.769 1.00 54.72 88 TRP A O 1
ATOM 702 N N . GLU A 1 89 ? 10.181 -7.805 -18.563 1.00 57.66 89 GLU A N 1
ATOM 703 C CA . GLU A 1 89 ? 9.720 -9.201 -18.453 1.00 57.66 89 GLU A CA 1
ATOM 704 C C . GLU A 1 89 ? 8.858 -9.477 -17.203 1.00 57.66 89 GLU A C 1
ATOM 706 O O . GLU A 1 89 ? 7.991 -10.350 -17.222 1.00 57.66 89 GLU A O 1
ATOM 711 N N . LEU A 1 90 ? 9.044 -8.711 -16.123 1.00 58.97 90 LEU A N 1
ATOM 712 C CA . LEU A 1 90 ? 8.319 -8.870 -14.857 1.00 58.97 90 LEU A CA 1
ATOM 713 C C . LEU A 1 90 ? 6.988 -8.104 -14.829 1.00 58.97 90 LEU A C 1
ATOM 715 O O . LEU A 1 90 ? 6.103 -8.437 -14.045 1.00 58.97 90 LEU A O 1
ATOM 719 N N . THR A 1 91 ? 6.818 -7.102 -15.694 1.00 64.88 91 THR A N 1
ATOM 720 C CA . THR A 1 91 ? 5.719 -6.120 -15.625 1.00 64.88 91 THR A CA 1
ATOM 721 C C . THR A 1 91 ? 4.330 -6.741 -15.806 1.00 64.88 91 THR A C 1
ATOM 723 O O . THR A 1 91 ? 3.462 -6.595 -14.948 1.00 64.88 91 THR A O 1
ATOM 726 N N . SER A 1 92 ? 4.119 -7.492 -16.889 1.00 65.00 92 SER A N 1
ATOM 727 C CA . SER A 1 92 ? 2.793 -8.033 -17.223 1.00 65.00 92 SER A CA 1
ATOM 728 C C . SER A 1 92 ? 2.347 -9.170 -16.298 1.00 65.00 92 SER A C 1
ATOM 730 O O . SER A 1 92 ? 1.154 -9.326 -16.030 1.00 65.00 92 SER A O 1
ATOM 732 N N . GLN A 1 93 ? 3.293 -9.967 -15.794 1.00 70.19 93 GLN A N 1
ATOM 733 C CA . GLN A 1 93 ? 2.992 -11.047 -14.858 1.00 70.19 93 GLN A CA 1
ATOM 734 C C . GLN A 1 93 ? 2.731 -10.500 -13.452 1.00 70.19 93 GLN A C 1
ATOM 736 O O . GLN A 1 93 ? 1.874 -11.027 -12.743 1.00 70.19 93 GLN A O 1
ATOM 741 N N . TYR A 1 94 ? 3.411 -9.419 -13.069 1.00 71.38 94 TYR A N 1
ATOM 742 C CA . TYR A 1 94 ? 3.205 -8.751 -11.790 1.00 71.38 94 TYR A CA 1
ATOM 743 C C . TYR A 1 94 ? 1.773 -8.222 -11.647 1.00 71.38 94 TYR A C 1
ATOM 745 O O . TYR A 1 94 ? 1.092 -8.572 -10.684 1.00 71.38 94 TYR A O 1
ATOM 753 N N . ASP A 1 95 ? 1.257 -7.493 -12.641 1.00 73.19 95 ASP A N 1
ATOM 754 C CA . ASP A 1 95 ? -0.109 -6.950 -12.584 1.00 73.19 95 ASP A CA 1
ATOM 755 C C . ASP A 1 95 ? -1.178 -8.057 -12.558 1.00 73.19 95 ASP A C 1
ATOM 757 O O . ASP A 1 95 ? -2.162 -7.962 -11.818 1.00 73.19 95 ASP A O 1
ATOM 761 N N . LYS A 1 96 ? -0.966 -9.156 -13.300 1.00 74.06 96 LYS A N 1
ATOM 762 C CA . LYS A 1 96 ? -1.840 -10.344 -13.244 1.00 74.06 96 LYS A CA 1
ATOM 763 C C . LYS A 1 96 ? -1.833 -10.993 -11.859 1.00 74.06 96 LYS A C 1
ATOM 765 O O . LYS A 1 96 ? -2.897 -11.328 -11.337 1.00 74.06 96 LYS A O 1
ATOM 770 N N . ASN A 1 97 ? -0.655 -11.141 -11.254 1.00 74.50 97 ASN A N 1
ATOM 771 C CA . ASN A 1 97 ? -0.513 -11.700 -9.911 1.00 74.50 97 ASN A CA 1
ATOM 772 C C . ASN A 1 97 ? -1.200 -10.805 -8.869 1.00 74.50 97 ASN A C 1
ATOM 774 O O . ASN A 1 97 ? -1.945 -11.307 -8.027 1.00 74.50 97 ASN A O 1
ATOM 778 N N . LEU A 1 98 ? -1.027 -9.482 -8.957 1.00 75.19 98 LEU A N 1
ATOM 779 C CA . LEU A 1 98 ? -1.709 -8.537 -8.073 1.00 75.19 98 LEU A CA 1
ATOM 780 C C . LEU A 1 98 ? -3.228 -8.598 -8.238 1.00 75.19 98 LEU A C 1
ATOM 782 O O . LEU A 1 98 ? -3.945 -8.631 -7.241 1.00 75.19 98 LEU A O 1
ATOM 786 N N . ALA A 1 99 ? -3.739 -8.668 -9.470 1.00 77.50 99 ALA A N 1
ATOM 787 C CA . ALA A 1 99 ? -5.170 -8.832 -9.716 1.00 77.50 99 ALA A CA 1
ATOM 788 C C . ALA A 1 99 ? -5.720 -10.114 -9.065 1.00 77.50 99 ALA A C 1
ATOM 790 O O . ALA A 1 99 ? -6.804 -10.099 -8.474 1.00 77.50 99 ALA A O 1
ATOM 791 N N . GLN A 1 100 ? -4.953 -11.207 -9.108 1.00 78.19 100 GLN A N 1
ATOM 792 C CA . GLN A 1 100 ? -5.329 -12.459 -8.463 1.00 78.19 100 GLN A CA 1
ATOM 793 C C . GLN A 1 100 ? -5.324 -12.349 -6.930 1.00 78.19 100 GLN A C 1
ATOM 795 O O . GLN A 1 100 ? -6.303 -12.749 -6.299 1.00 78.19 100 GLN A O 1
ATOM 800 N N . VAL A 1 101 ? -4.304 -11.732 -6.332 1.00 76.25 101 VAL A N 1
ATOM 801 C CA . VAL A 1 101 ? -4.260 -11.453 -4.884 1.00 76.25 101 VAL A CA 1
ATOM 802 C C . VAL A 1 101 ? -5.452 -10.595 -4.451 1.00 76.25 101 VAL A C 1
ATOM 804 O O . VAL A 1 101 ? -6.154 -10.949 -3.502 1.00 76.25 101 VAL A O 1
ATOM 807 N N . ARG A 1 102 ? -5.760 -9.52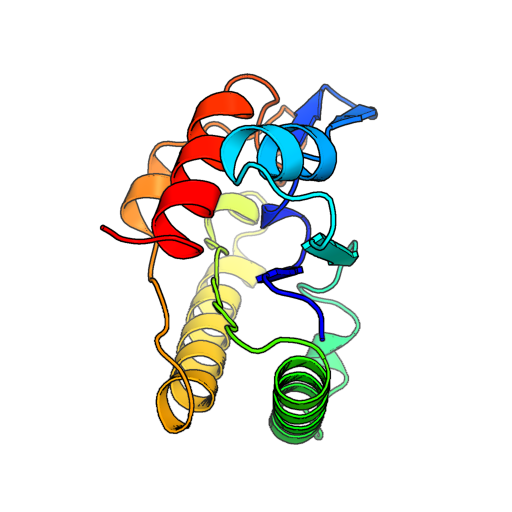2 -5.195 1.00 78.38 102 ARG A N 1
ATOM 808 C CA . ARG A 1 102 ? -6.947 -8.679 -4.953 1.00 78.38 102 ARG A CA 1
ATOM 809 C C . ARG A 1 102 ? -8.228 -9.513 -4.961 1.00 78.38 102 ARG A C 1
ATOM 811 O O . ARG A 1 102 ? -9.099 -9.283 -4.128 1.00 78.38 102 ARG A O 1
ATOM 818 N N . SER A 1 103 ? -8.351 -10.486 -5.869 1.00 82.06 103 SER A N 1
ATOM 819 C CA . SER A 1 103 ? -9.533 -11.355 -5.944 1.00 82.06 103 SER A CA 1
ATOM 820 C C . SER A 1 103 ? -9.719 -12.234 -4.704 1.00 82.06 103 SER A C 1
ATOM 822 O O . SER A 1 103 ? -10.855 -12.461 -4.303 1.00 82.06 103 SER A O 1
ATOM 824 N N . TRP A 1 104 ? -8.633 -12.694 -4.074 1.00 81.62 104 TRP A N 1
ATOM 825 C CA . TRP A 1 104 ? -8.703 -13.492 -2.846 1.00 81.62 104 TRP A CA 1
ATOM 826 C C . TRP A 1 104 ? -9.077 -12.636 -1.644 1.00 81.62 104 TRP A C 1
ATOM 828 O O . TRP A 1 104 ? -9.956 -13.013 -0.878 1.00 81.62 104 TRP A O 1
ATOM 838 N N . ILE A 1 105 ? -8.464 -11.458 -1.519 1.00 78.38 105 ILE A N 1
ATOM 839 C CA . ILE A 1 105 ? -8.732 -10.545 -0.405 1.00 78.38 105 ILE A CA 1
ATOM 840 C C . ILE A 1 105 ? -10.176 -10.031 -0.459 1.00 78.38 105 ILE A C 1
ATOM 842 O O . ILE A 1 105 ? -10.853 -10.005 0.567 1.00 78.38 105 ILE A O 1
ATOM 846 N N . ARG A 1 106 ? -10.694 -9.715 -1.657 1.00 83.88 106 ARG A N 1
ATOM 847 C CA . ARG A 1 106 ? -12.086 -9.262 -1.865 1.00 83.88 106 ARG A CA 1
ATOM 848 C C . ARG A 1 106 ? -13.151 -10.253 -1.385 1.00 83.88 106 ARG A C 1
ATOM 850 O O . ARG A 1 106 ? -14.304 -9.862 -1.250 1.00 83.88 106 ARG A O 1
ATOM 857 N N . GLN A 1 107 ? -12.795 -11.513 -1.131 1.00 82.44 107 GLN A N 1
ATOM 858 C CA . GLN A 1 107 ? -13.722 -12.500 -0.565 1.00 82.44 107 GLN A CA 1
ATOM 859 C C . GLN A 1 107 ? -14.022 -12.247 0.919 1.00 82.44 107 GLN A C 1
ATOM 861 O O . GLN A 1 107 ? -15.030 -12.743 1.412 1.00 82.44 107 GLN A O 1
ATOM 866 N N . ARG A 1 108 ? -13.154 -11.511 1.629 1.00 79.50 108 ARG A N 1
ATOM 867 C CA . ARG A 1 108 ? -13.228 -11.294 3.087 1.00 79.50 108 ARG A CA 1
ATOM 868 C C . ARG A 1 108 ? -13.151 -9.822 3.488 1.00 79.50 108 ARG A C 1
ATOM 870 O O . ARG A 1 108 ? -13.706 -9.440 4.511 1.00 79.50 108 ARG A O 1
ATOM 877 N N . HIS A 1 109 ? -12.483 -8.994 2.686 1.00 80.00 109 HIS A N 1
ATOM 878 C CA . HIS A 1 109 ? -12.163 -7.616 3.043 1.00 80.00 109 HIS A CA 1
ATOM 879 C C . HIS A 1 109 ? -12.384 -6.643 1.889 1.00 80.00 109 HIS A C 1
ATOM 881 O O . HIS A 1 109 ? -12.374 -7.004 0.710 1.00 80.00 109 HIS A O 1
ATOM 887 N N . VAL A 1 110 ? -12.512 -5.367 2.247 1.00 78.19 110 VAL A N 1
ATOM 888 C CA . VAL A 1 110 ? -12.455 -4.271 1.283 1.00 78.19 110 VAL A CA 1
ATOM 889 C C . VAL A 1 110 ? -11.022 -4.140 0.771 1.00 78.19 110 VAL A C 1
ATOM 891 O O . VAL A 1 110 ? -10.067 -4.097 1.545 1.00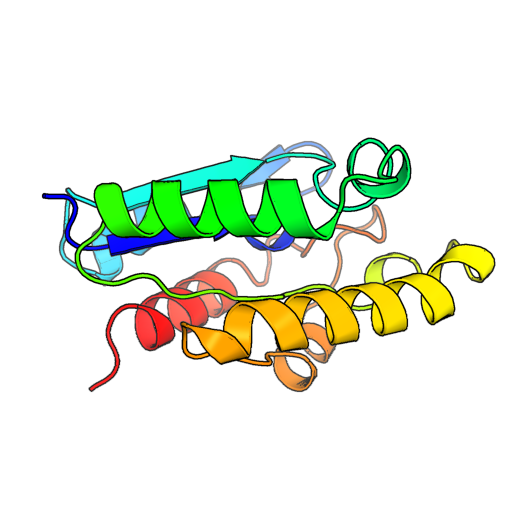 78.19 110 VAL A O 1
ATOM 894 N N . VAL A 1 111 ? -10.886 -4.074 -0.552 1.00 77.31 111 VAL A N 1
ATOM 895 C CA . VAL A 1 111 ? -9.614 -3.813 -1.229 1.00 77.31 111 VAL A CA 1
ATOM 896 C C . VAL A 1 111 ? -9.674 -2.428 -1.839 1.00 77.31 111 VAL A C 1
ATOM 898 O O . VAL A 1 111 ? -10.503 -2.185 -2.719 1.00 77.31 111 VAL A O 1
ATOM 901 N N . HIS A 1 112 ? -8.760 -1.559 -1.420 1.00 77.69 112 HIS A N 1
ATOM 902 C CA . HIS A 1 112 ? -8.573 -0.257 -2.045 1.00 77.69 112 HIS A CA 1
ATOM 903 C C . HIS A 1 112 ? -7.558 -0.380 -3.176 1.00 77.69 112 HIS A C 1
ATOM 905 O O . HIS A 1 112 ? -6.420 -0.814 -2.974 1.00 77.69 112 HIS A O 1
ATOM 911 N N . ASP A 1 113 ? -8.007 -0.043 -4.383 1.00 74.44 113 ASP A N 1
ATOM 912 C CA . ASP A 1 113 ? -7.152 0.029 -5.558 1.00 74.44 113 ASP A CA 1
ATOM 913 C C . ASP A 1 113 ? -6.667 1.468 -5.715 1.00 74.44 113 ASP A C 1
ATOM 915 O O . ASP A 1 113 ? -7.458 2.371 -5.985 1.00 74.44 113 ASP A O 1
ATOM 919 N N . LEU A 1 114 ? -5.376 1.678 -5.475 1.00 77.50 114 LEU A N 1
ATOM 920 C CA . LEU A 1 114 ? -4.743 2.991 -5.545 1.00 77.50 114 LEU A CA 1
ATOM 921 C C . LEU A 1 114 ? -4.024 3.209 -6.876 1.00 77.50 114 LEU A C 1
ATOM 923 O O . LEU A 1 114 ? -3.206 4.115 -6.952 1.00 77.50 114 LEU A O 1
ATOM 927 N N . ASP A 1 115 ? -4.281 2.396 -7.910 1.00 72.62 115 ASP A N 1
ATOM 928 C CA . ASP A 1 115 ? -3.510 2.420 -9.161 1.00 72.62 115 ASP A CA 1
ATOM 929 C C . ASP A 1 115 ? -3.262 3.853 -9.664 1.00 72.62 115 ASP A C 1
ATOM 931 O O . ASP A 1 115 ? -2.115 4.275 -9.782 1.00 72.62 115 ASP A O 1
ATOM 935 N N . ARG A 1 116 ? -4.313 4.672 -9.810 1.00 74.94 116 ARG A N 1
ATOM 936 C CA . ARG A 1 116 ? -4.183 6.072 -10.262 1.00 74.94 116 ARG A CA 1
ATOM 937 C C . ARG A 1 116 ? -3.294 6.936 -9.362 1.00 74.94 116 ARG A C 1
ATOM 939 O O . ARG A 1 116 ? -2.466 7.674 -9.886 1.00 74.94 116 ARG A O 1
ATOM 946 N N . GLN A 1 117 ? -3.452 6.852 -8.043 1.00 79.69 117 GLN A N 1
ATOM 947 C CA . GLN A 1 117 ? -2.628 7.582 -7.077 1.00 79.69 117 GLN A CA 1
ATOM 948 C C . GLN A 1 117 ? -1.163 7.126 -7.155 1.00 79.69 117 GLN A C 1
ATOM 950 O O . GLN A 1 117 ? -0.258 7.950 -7.244 1.00 79.69 117 GLN A O 1
ATOM 955 N N . LEU A 1 118 ? -0.927 5.814 -7.252 1.00 76.69 118 LEU A N 1
ATOM 956 C CA . LEU A 1 118 ? 0.412 5.226 -7.383 1.00 76.69 118 LEU A CA 1
ATOM 957 C C . LEU A 1 118 ? 1.105 5.652 -8.688 1.00 76.69 118 LEU A C 1
ATOM 959 O O . LEU A 1 118 ? 2.331 5.752 -8.735 1.00 76.69 118 LEU A O 1
ATOM 963 N N . TRP A 1 119 ? 0.344 5.921 -9.754 1.00 77.00 119 TRP A N 1
ATOM 964 C CA . TRP A 1 119 ? 0.871 6.503 -10.993 1.00 77.00 119 TRP A CA 1
ATOM 965 C C . TRP A 1 119 ? 1.292 7.971 -10.834 1.00 77.00 119 TRP A C 1
ATOM 967 O O . TRP A 1 119 ? 2.188 8.415 -11.554 1.00 77.00 119 TRP A O 1
ATOM 977 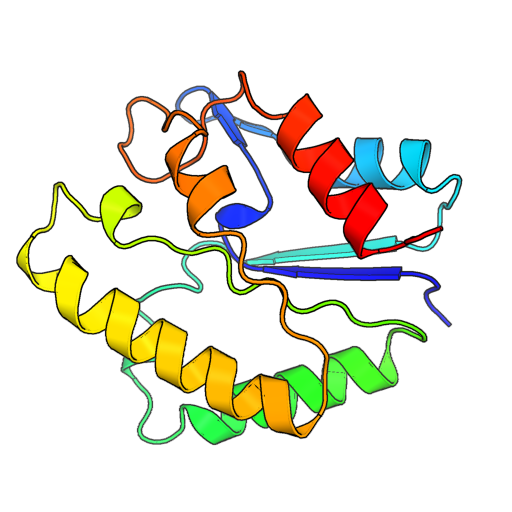N N . GLY A 1 120 ? 0.701 8.709 -9.894 1.00 83.25 120 GLY A N 1
ATOM 978 C CA . GLY A 1 120 ? 1.086 10.085 -9.575 1.00 83.25 120 GLY A CA 1
ATOM 979 C C . GLY A 1 120 ? 2.390 10.181 -8.782 1.00 83.25 120 GLY A C 1
ATOM 980 O O . GLY A 1 120 ? 3.165 11.111 -8.992 1.00 83.25 120 GLY A O 1
ATOM 981 N N . TRP A 1 121 ? 2.679 9.196 -7.929 1.00 87.00 121 TRP A N 1
ATOM 982 C CA . TRP A 1 121 ? 3.833 9.257 -7.033 1.00 87.00 121 TRP A CA 1
ATOM 983 C C . TRP A 1 121 ? 5.171 9.020 -7.755 1.00 87.00 121 TRP A C 1
ATOM 985 O O . TRP A 1 121 ? 5.340 7.997 -8.437 1.00 87.00 121 TRP A O 1
ATOM 995 N N . PRO A 1 122 ? 6.154 9.938 -7.641 1.00 87.44 122 PRO A N 1
ATOM 996 C CA . PRO A 1 122 ? 7.501 9.712 -8.145 1.00 87.44 122 PRO A CA 1
ATOM 997 C C . PRO A 1 122 ? 8.194 8.535 -7.452 1.00 87.44 122 PRO A C 1
ATOM 999 O O . PRO A 1 122 ? 8.031 8.274 -6.258 1.00 87.44 122 PRO A O 1
ATOM 1002 N N . LEU A 1 123 ? 9.016 7.837 -8.234 1.00 84.44 123 LEU A N 1
ATOM 1003 C CA . LEU A 1 123 ? 9.961 6.848 -7.733 1.00 84.44 123 LEU A CA 1
ATOM 1004 C C . LEU A 1 123 ? 11.296 7.539 -7.458 1.00 84.44 123 LEU A C 1
ATOM 1006 O O . LEU A 1 123 ? 11.694 8.434 -8.204 1.00 84.44 123 LEU A O 1
ATOM 1010 N N . CYS A 1 124 ? 12.005 7.082 -6.433 1.00 84.62 124 CYS A N 1
ATOM 1011 C CA . CYS A 1 124 ? 13.368 7.519 -6.180 1.00 84.62 124 CYS A CA 1
ATOM 1012 C C . CYS A 1 124 ? 14.320 6.962 -7.266 1.00 84.62 124 CYS A C 1
ATOM 1014 O O . CYS A 1 124 ? 13.921 6.116 -8.077 1.00 84.62 124 CYS A O 1
ATOM 1016 N N . PRO A 1 125 ? 15.605 7.369 -7.295 1.00 84.94 125 PRO A N 1
ATOM 1017 C CA . PRO A 1 125 ? 16.541 6.970 -8.351 1.00 84.94 125 PRO A CA 1
ATOM 1018 C C . PRO A 1 125 ? 16.770 5.457 -8.511 1.00 84.94 125 PRO A C 1
ATOM 1020 O O . PRO A 1 125 ? 17.343 5.044 -9.516 1.00 84.94 125 PRO A O 1
ATOM 1023 N N . ASP A 1 126 ? 16.354 4.626 -7.545 1.00 79.44 126 ASP A N 1
ATOM 1024 C CA . ASP A 1 126 ? 16.420 3.164 -7.670 1.00 79.44 126 ASP A CA 1
ATOM 1025 C C . ASP A 1 126 ? 15.324 2.566 -8.570 1.00 79.44 126 ASP A C 1
ATOM 1027 O O . ASP A 1 126 ? 15.362 1.373 -8.866 1.00 79.44 126 ASP A O 1
ATOM 1031 N N . GLY A 1 127 ? 14.370 3.388 -9.023 1.00 76.50 127 GLY A N 1
ATOM 1032 C CA . GLY A 1 127 ? 13.327 2.998 -9.968 1.00 76.50 127 GLY A CA 1
ATOM 1033 C C . GLY A 1 127 ? 12.293 2.023 -9.404 1.00 76.50 127 GLY A C 1
ATOM 1034 O O . GLY A 1 127 ? 11.502 1.487 -10.176 1.00 76.50 127 GLY A O 1
ATOM 1035 N N . MET A 1 128 ? 12.281 1.790 -8.087 1.00 77.12 128 MET A N 1
ATOM 1036 C CA . MET A 1 128 ? 11.431 0.786 -7.440 1.00 77.12 128 MET A CA 1
ATOM 1037 C C . MET A 1 128 ? 10.691 1.329 -6.214 1.00 77.12 128 MET A C 1
ATOM 1039 O O . MET A 1 128 ? 9.534 0.970 -5.981 1.00 77.12 128 MET A O 1
ATOM 1043 N N . HIS A 1 129 ? 11.342 2.173 -5.416 1.00 83.12 129 HIS A N 1
ATOM 1044 C CA . HIS A 1 129 ? 10.771 2.743 -4.197 1.00 83.12 129 HIS A CA 1
ATOM 1045 C C . HIS A 1 129 ? 10.213 4.136 -4.450 1.00 83.12 129 HIS A C 1
ATOM 1047 O O . HIS A 1 129 ? 10.716 4.860 -5.303 1.00 83.12 129 HIS A O 1
ATOM 1053 N N . TRP A 1 130 ? 9.205 4.526 -3.672 1.00 86.25 130 TRP A N 1
ATOM 1054 C CA . TRP A 1 130 ? 8.685 5.889 -3.696 1.00 86.25 130 TRP A CA 1
ATOM 1055 C C . TRP A 1 130 ? 9.752 6.886 -3.259 1.00 86.25 130 TRP A C 1
ATOM 1057 O O . TRP A 1 130 ? 10.547 6.601 -2.352 1.00 86.25 130 TRP A O 1
ATOM 1067 N N . ASP A 1 131 ? 9.763 8.045 -3.907 1.00 88.56 131 ASP A N 1
ATOM 1068 C CA . ASP A 1 131 ? 10.610 9.147 -3.477 1.00 88.56 131 ASP A CA 1
ATOM 1069 C C . ASP A 1 131 ? 10.177 9.656 -2.090 1.00 88.56 131 ASP A C 1
ATOM 1071 O O . ASP A 1 131 ? 9.025 9.519 -1.679 1.00 88.56 131 ASP A O 1
ATOM 1075 N N . ALA A 1 132 ? 11.113 10.215 -1.326 1.00 89.00 132 ALA A N 1
ATOM 1076 C CA . ALA A 1 132 ? 10.806 10.827 -0.037 1.00 89.00 132 ALA A CA 1
ATOM 1077 C C . ALA A 1 132 ? 9.887 12.052 -0.168 1.00 89.00 132 ALA A C 1
ATOM 1079 O O . ALA A 1 132 ? 9.241 12.413 0.810 1.00 89.00 132 ALA A O 1
ATOM 1080 N N . GLU A 1 133 ? 9.799 12.660 -1.351 1.00 90.81 133 GLU A N 1
ATOM 1081 C CA . GLU A 1 133 ? 8.894 13.783 -1.621 1.00 90.81 133 GLU A CA 1
ATOM 1082 C C . GLU A 1 133 ? 7.406 13.443 -1.431 1.00 90.81 133 GLU A C 1
ATOM 1084 O O . GLU A 1 133 ? 6.634 14.334 -1.097 1.00 90.81 133 GLU A O 1
ATOM 1089 N N . VAL A 1 134 ? 6.998 12.173 -1.570 1.00 88.25 134 VAL A N 1
ATOM 1090 C CA . VAL A 1 134 ? 5.592 11.759 -1.372 1.00 88.25 134 VAL A CA 1
ATOM 1091 C C . VAL A 1 134 ? 5.282 11.254 0.035 1.00 88.25 134 VAL A C 1
ATOM 1093 O O . VAL A 1 134 ? 4.209 10.710 0.259 1.00 88.25 134 VAL A O 1
ATOM 1096 N N . GLU A 1 135 ? 6.202 11.383 0.994 1.00 88.31 135 GLU A N 1
ATOM 1097 C CA . GLU A 1 135 ? 6.038 10.831 2.350 1.00 88.31 135 GLU A CA 1
ATOM 1098 C C . GLU A 1 135 ? 4.747 11.314 3.040 1.00 88.31 135 GLU A C 1
ATOM 1100 O O . GLU A 1 135 ? 4.043 10.511 3.655 1.00 88.31 135 GLU A O 1
ATOM 1105 N N . GLU A 1 136 ? 4.414 12.600 2.895 1.00 87.88 136 GLU A N 1
ATOM 1106 C CA . GLU A 1 136 ? 3.209 13.204 3.472 1.00 87.88 136 GLU A CA 1
ATOM 1107 C C . GLU A 1 136 ? 1.931 12.702 2.790 1.00 87.88 136 GLU A C 1
ATOM 1109 O O . GLU A 1 136 ? 1.068 12.145 3.462 1.00 87.88 136 GLU A O 1
ATOM 1114 N N . GLU A 1 137 ? 1.856 12.778 1.458 1.00 89.31 137 G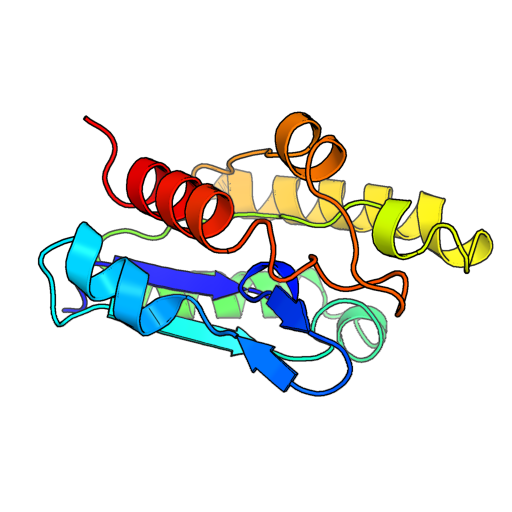LU A N 1
ATOM 1115 C CA . GLU A 1 137 ? 0.699 12.309 0.678 1.00 89.31 137 GLU A CA 1
ATOM 1116 C C . GLU A 1 137 ? 0.449 10.803 0.857 1.00 89.31 137 GLU A C 1
ATOM 1118 O O . GLU A 1 137 ? -0.695 10.344 0.950 1.00 89.31 137 GLU A O 1
ATOM 1123 N N . LEU A 1 138 ? 1.533 10.028 0.954 1.00 86.44 138 LEU A N 1
ATOM 1124 C CA . LEU A 1 138 ? 1.491 8.617 1.296 1.00 86.44 138 LEU A CA 1
ATOM 1125 C C . LEU A 1 138 ? 0.808 8.460 2.660 1.00 86.44 138 LEU A C 1
ATOM 1127 O O . LEU A 1 138 ? -0.193 7.756 2.753 1.00 86.44 138 LEU A O 1
ATOM 1131 N N . CYS A 1 139 ? 1.309 9.134 3.700 1.00 86.12 139 CYS A N 1
ATOM 1132 C CA . CYS A 1 139 ? 0.755 9.065 5.053 1.00 86.12 139 CYS A CA 1
ATOM 1133 C C . CYS A 1 139 ? -0.730 9.452 5.107 1.00 86.12 139 CYS A C 1
ATOM 1135 O O . CYS A 1 139 ? -1.521 8.704 5.683 1.00 86.12 139 CYS A O 1
ATOM 1137 N N . ASP A 1 140 ? -1.114 10.549 4.458 1.00 88.69 140 ASP A N 1
ATOM 1138 C CA . ASP A 1 140 ? -2.497 11.031 4.424 1.00 88.69 140 ASP A CA 1
ATOM 1139 C C . ASP A 1 140 ? -3.432 9.999 3.784 1.00 88.69 140 ASP A C 1
ATOM 1141 O O . ASP A 1 140 ? -4.456 9.637 4.366 1.00 88.69 140 ASP A O 1
ATOM 1145 N N . THR A 1 141 ? -3.019 9.424 2.648 1.00 87.38 141 THR A N 1
ATOM 1146 C CA . THR A 1 141 ? -3.766 8.354 1.968 1.00 87.38 141 THR A CA 1
ATOM 1147 C C . THR A 1 141 ? -4.025 7.177 2.910 1.00 87.38 141 THR A C 1
ATOM 1149 O O . THR A 1 141 ? -5.136 6.654 2.987 1.00 87.38 141 THR A O 1
ATOM 1152 N N . TRP A 1 142 ? -3.011 6.737 3.656 1.00 83.94 142 TRP A N 1
ATOM 1153 C CA . TRP A 1 142 ? -3.164 5.615 4.585 1.00 83.94 142 TRP A CA 1
ATOM 1154 C C . TRP A 1 142 ? -4.056 5.956 5.777 1.00 83.94 142 TRP A C 1
ATOM 1156 O O . TRP A 1 142 ? -4.837 5.103 6.207 1.00 83.94 142 TRP A O 1
ATOM 1166 N N . THR A 1 143 ? -3.962 7.179 6.297 1.00 84.31 143 THR A N 1
ATOM 1167 C CA . THR A 1 143 ? -4.811 7.668 7.389 1.00 84.31 143 THR A CA 1
ATOM 1168 C C . THR A 1 143 ? -6.281 7.658 6.976 1.00 84.31 143 THR A C 1
ATOM 1170 O O . THR A 1 143 ? -7.101 7.095 7.701 1.00 84.31 143 THR A O 1
ATOM 1173 N N . GLU A 1 144 ? -6.612 8.188 5.795 1.00 86.50 144 GLU A N 1
ATOM 1174 C CA . GLU A 1 144 ? -7.983 8.194 5.264 1.00 86.50 144 GLU A CA 1
ATOM 1175 C C . GLU A 1 144 ? -8.551 6.779 5.099 1.00 86.50 144 GLU A C 1
ATOM 1177 O O . GLU A 1 144 ? -9.706 6.513 5.429 1.00 86.50 144 GLU A O 1
ATOM 1182 N N . LEU A 1 145 ? -7.737 5.839 4.616 1.00 82.69 145 LEU A N 1
ATOM 1183 C CA . LEU A 1 145 ? -8.168 4.456 4.424 1.00 82.69 145 LEU A CA 1
ATOM 1184 C C . LEU A 1 145 ? -8.412 3.722 5.753 1.00 82.69 145 LEU A C 1
ATOM 1186 O O . LEU A 1 145 ? -9.366 2.940 5.886 1.00 82.69 145 LEU A O 1
ATOM 1190 N N . LEU A 1 146 ? -7.551 3.961 6.745 1.00 77.81 146 LEU A N 1
ATOM 1191 C CA . LEU A 1 146 ? -7.648 3.346 8.068 1.00 77.81 146 LEU A CA 1
ATOM 1192 C C . LEU A 1 146 ? -8.772 3.949 8.912 1.00 77.81 146 LEU A C 1
ATOM 1194 O O . LEU A 1 146 ? -9.380 3.215 9.691 1.00 77.81 146 LEU A O 1
ATOM 1198 N N . ASN A 1 147 ? -9.081 5.229 8.723 1.00 81.25 147 ASN A N 1
ATOM 1199 C CA . ASN A 1 147 ? -10.109 5.949 9.463 1.00 81.25 147 ASN A CA 1
ATOM 1200 C C . ASN A 1 147 ? -10.973 6.812 8.519 1.00 81.25 147 ASN A C 1
ATOM 1202 O O . ASN A 1 147 ? -10.863 8.040 8.549 1.00 81.25 147 ASN A O 1
ATOM 1206 N N . PRO A 1 148 ? -11.806 6.188 7.660 1.00 71.12 148 PRO A N 1
ATOM 1207 C CA . PRO A 1 148 ? -12.704 6.933 6.787 1.00 71.12 148 PRO A CA 1
ATOM 1208 C C . PRO A 1 148 ? -13.749 7.694 7.620 1.00 71.12 148 PRO A C 1
ATOM 1210 O O . PRO A 1 148 ? -14.058 7.252 8.731 1.00 71.12 148 PRO A O 1
ATOM 1213 N N . PRO A 1 149 ? -14.283 8.812 7.098 1.00 62.47 149 PRO A N 1
ATOM 1214 C CA . PRO A 1 149 ? -15.264 9.646 7.794 1.00 62.47 149 PRO A CA 1
ATOM 1215 C C . PRO A 1 149 ? -16.565 8.914 8.150 1.00 62.47 149 PRO A C 1
ATOM 1217 O O . PRO A 1 149 ? -16.926 7.936 7.452 1.00 62.47 149 PRO A O 1
#

Sequence (149 aa):
MVQYGLIGDSSLYCKNGKKVRRIGSQLQQQLGTKNLWYHAVPNAGVQEILQMLKVKAAWQELMELVEDKAERVVFVVGGSSRKYAAHWELTSQYDKNLAQVRSWIRQRHVVHDLDRQLWGWPLCPDGMHWDAEVEEELCDTWTELLNPP

pLDDT: mean 73.75, std 11.37, range [41.12, 90.81]

Radius of gyration: 15.1 Å; chains: 1; bounding box: 35×38×40 Å